Protein AF-A0A520KIN3-F1 (afdb_monomer)

Radius of gyration: 14.68 Å; Cα contacts (8 Å, |Δi|>4): 62; chains: 1; bounding box: 37×35×25 Å

Mean predicted aligned error: 5.68 Å

Sequence (66 aa):
MRCRWMGDCRTISQPTPPQTEEFIRNAIENQELLTITSRCEVDYRGRASGYLGVGERLTILKPDGT

pLDDT: mean 90.08, std 15.89, range [33.78, 98.5]

Structure (mmCIF, N/CA/C/O backbone):
data_AF-A0A520KIN3-F1
#
_entry.id   AF-A0A520KIN3-F1
#
loop_
_atom_site.group_PDB
_atom_site.id
_atom_site.type_symbol
_atom_site.label_atom_id
_atom_site.label_alt_id
_atom_site.label_comp_id
_atom_site.label_asym_id
_atom_site.label_entity_id
_atom_site.label_seq_id
_atom_site.pdbx_PDB_ins_code
_atom_site.Cartn_x
_atom_site.Cartn_y
_atom_site.Cartn_z
_atom_site.occupancy
_atom_site.B_iso_or_equiv
_atom_site.auth_seq_id
_atom_site.auth_comp_id
_atom_site.auth_asym_id
_atom_site.auth_atom_id
_atom_site.pdbx_PDB_model_num
ATOM 1 N N . MET A 1 1 ? -26.429 14.639 -12.566 1.00 35.97 1 MET A N 1
ATOM 2 C CA . MET A 1 1 ? -26.205 13.456 -11.706 1.00 35.97 1 MET A CA 1
ATOM 3 C C . MET A 1 1 ? -25.038 13.768 -10.778 1.00 35.97 1 MET A C 1
ATOM 5 O O . MET A 1 1 ? -23.910 13.823 -11.242 1.00 35.97 1 MET A O 1
ATOM 9 N N . ARG A 1 2 ? -25.296 14.104 -9.509 1.00 42.69 2 ARG A N 1
ATOM 10 C CA . ARG A 1 2 ? -24.241 14.332 -8.508 1.00 42.69 2 ARG A CA 1
ATOM 11 C C . ARG A 1 2 ? -24.250 13.138 -7.566 1.00 42.69 2 ARG A C 1
ATOM 13 O O . ARG A 1 2 ? -25.122 13.049 -6.710 1.00 42.69 2 ARG A O 1
ATOM 20 N N . CYS A 1 3 ? -23.318 12.213 -7.760 1.00 33.78 3 CYS A N 1
ATOM 21 C CA . CYS A 1 3 ? -23.047 11.191 -6.762 1.00 33.78 3 CYS A CA 1
ATOM 22 C C . CYS A 1 3 ? -22.319 11.895 -5.611 1.00 33.78 3 CYS A C 1
ATOM 24 O O . CYS A 1 3 ? -21.177 12.321 -5.766 1.00 33.78 3 CYS A O 1
ATOM 26 N N . ARG A 1 4 ? -23.026 12.141 -4.506 1.00 50.84 4 ARG A N 1
ATOM 27 C CA . ARG A 1 4 ? -22.474 12.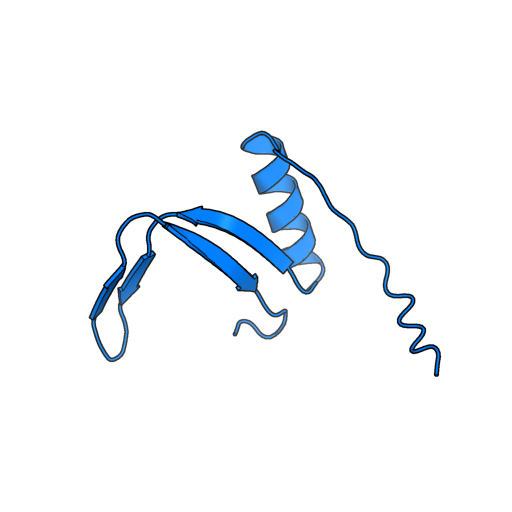778 -3.309 1.00 50.84 4 ARG A CA 1
ATOM 28 C C . ARG A 1 4 ? -22.075 11.667 -2.341 1.00 50.84 4 ARG A C 1
ATOM 30 O O . ARG A 1 4 ? -22.813 11.372 -1.412 1.00 50.84 4 ARG A O 1
ATOM 37 N N . TRP A 1 5 ? -20.932 11.032 -2.586 1.00 55.00 5 TRP A N 1
ATOM 38 C CA . TRP A 1 5 ? -20.235 10.314 -1.520 1.00 55.00 5 TRP A CA 1
ATOM 39 C C . TRP A 1 5 ? -19.533 11.371 -0.671 1.00 55.00 5 TRP A C 1
ATOM 41 O O . TRP A 1 5 ? -18.506 11.913 -1.060 1.00 55.00 5 TRP A O 1
ATOM 51 N N . MET A 1 6 ? -20.156 11.732 0.447 1.00 51.69 6 MET A N 1
ATOM 52 C CA . MET A 1 6 ? -19.519 12.477 1.534 1.00 51.69 6 MET A CA 1
ATOM 53 C C . MET A 1 6 ? -18.974 11.442 2.520 1.00 51.69 6 MET A C 1
ATOM 55 O O . MET A 1 6 ? -19.490 11.277 3.617 1.00 51.69 6 MET A O 1
ATOM 59 N N . GLY A 1 7 ? -18.006 10.652 2.058 1.00 64.69 7 GLY A N 1
ATOM 60 C CA . GLY A 1 7 ? -17.101 9.964 2.969 1.00 64.69 7 GLY A CA 1
ATOM 61 C C . GLY A 1 7 ? -15.952 10.918 3.252 1.00 64.69 7 GLY A C 1
ATOM 62 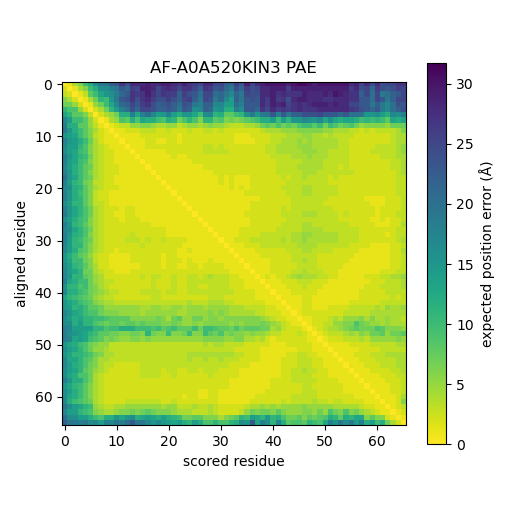O O . GLY A 1 7 ? -15.444 11.534 2.311 1.00 64.69 7 GLY A O 1
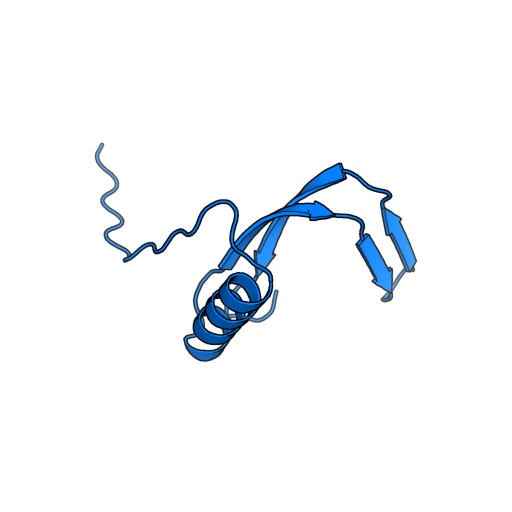ATOM 63 N N . ASP A 1 8 ? -15.573 11.076 4.517 1.00 81.44 8 ASP A N 1
ATOM 64 C CA . ASP A 1 8 ? -14.347 11.791 4.852 1.00 81.44 8 ASP A CA 1
ATOM 65 C C . ASP A 1 8 ? -13.174 11.081 4.168 1.00 81.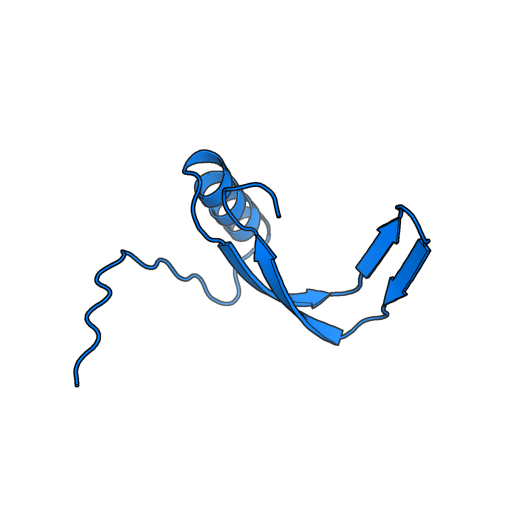44 8 ASP A C 1
ATOM 67 O O . ASP A 1 8 ? -12.935 9.894 4.379 1.00 81.44 8 ASP A O 1
ATOM 71 N N . CYS A 1 9 ? -12.471 11.799 3.292 1.00 84.38 9 CYS A N 1
ATOM 72 C CA . CYS A 1 9 ? -11.265 11.308 2.642 1.00 84.38 9 CYS A CA 1
ATOM 73 C C . CYS A 1 9 ? -10.073 12.145 3.1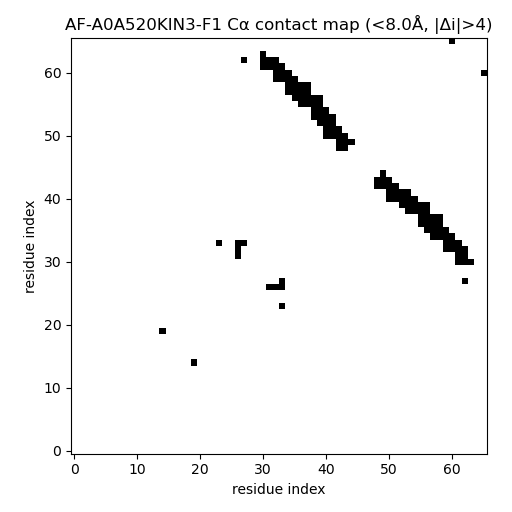10 1.00 84.38 9 CYS A C 1
ATOM 75 O O . CYS A 1 9 ? -10.012 13.358 2.887 1.00 84.38 9 CYS A O 1
ATOM 77 N N . ARG A 1 10 ? -9.113 11.498 3.769 1.00 94.56 10 ARG A N 1
ATOM 78 C CA . ARG A 1 10 ? -7.855 12.125 4.178 1.00 94.56 10 ARG A CA 1
ATOM 79 C C . ARG A 1 10 ? -6.773 11.764 3.167 1.00 94.56 10 ARG A C 1
ATOM 81 O O . ARG A 1 10 ? -6.634 10.600 2.815 1.00 94.56 10 ARG A O 1
ATOM 88 N N . THR A 1 11 ? -5.977 12.745 2.751 1.00 96.00 11 THR A N 1
ATOM 89 C CA . THR A 1 11 ? -4.868 12.535 1.809 1.00 96.00 11 THR A CA 1
ATOM 90 C C . THR A 1 11 ? -3.618 13.236 2.319 1.00 96.00 11 THR A C 1
ATOM 92 O O . THR A 1 11 ? -3.677 14.404 2.700 1.00 96.00 11 THR A O 1
ATOM 95 N N . ILE A 1 12 ? -2.480 12.544 2.281 1.00 97.50 12 ILE A N 1
ATOM 96 C CA . ILE A 1 12 ? -1.149 13.132 2.473 1.00 97.50 12 ILE A CA 1
ATOM 97 C C . ILE A 1 12 ? -0.322 12.901 1.207 1.00 97.50 12 ILE A C 1
ATOM 99 O O . ILE A 1 12 ? -0.395 11.837 0.599 1.00 97.50 12 ILE A O 1
ATOM 103 N N . SER A 1 13 ? 0.430 13.912 0.774 1.00 97.50 13 SER A N 1
ATOM 104 C CA . SER A 1 13 ? 1.264 13.850 -0.435 1.00 97.50 13 SER A CA 1
ATOM 105 C C . SER A 1 13 ? 2.735 13.910 -0.058 1.00 97.50 13 SER A C 1
ATOM 107 O O . SER A 1 13 ? 3.101 14.694 0.812 1.00 97.50 13 SER A O 1
ATOM 109 N N . GLN A 1 14 ? 3.559 13.091 -0.720 1.00 96.44 14 GLN A N 1
ATOM 110 C CA . GLN A 1 14 ? 5.005 12.985 -0.468 1.00 96.44 14 GLN A CA 1
ATOM 111 C C . GLN A 1 14 ? 5.366 12.883 1.032 1.00 96.44 14 GLN A C 1
ATOM 113 O O . GLN A 1 14 ? 6.212 13.638 1.516 1.00 96.44 14 GLN A O 1
ATOM 118 N N . PRO A 1 15 ? 4.708 11.988 1.793 1.00 97.75 15 PRO A N 1
ATOM 119 C CA . PRO A 1 15 ? 4.966 11.871 3.217 1.00 97.75 15 PRO A CA 1
ATOM 120 C C . PRO A 1 15 ? 6.372 11.343 3.504 1.00 97.75 15 PRO A C 1
ATOM 122 O O . PRO A 1 15 ? 6.948 10.561 2.746 1.00 97.75 15 PRO A O 1
ATOM 125 N N . THR A 1 16 ? 6.901 11.733 4.659 1.00 98.06 16 THR A N 1
ATOM 126 C CA . THR A 1 16 ? 8.079 11.081 5.239 1.00 98.06 16 THR A CA 1
ATOM 127 C C . THR A 1 16 ? 7.745 9.642 5.663 1.00 98.06 16 THR A C 1
ATOM 129 O O . THR A 1 16 ? 6.567 9.311 5.850 1.00 98.06 16 THR A O 1
ATOM 132 N N . PRO A 1 17 ? 8.746 8.766 5.864 1.00 97.38 17 PRO A N 1
ATOM 133 C CA . PRO A 1 17 ? 8.483 7.409 6.339 1.00 97.38 17 PRO A CA 1
ATOM 134 C C . PRO A 1 17 ? 7.679 7.350 7.656 1.00 97.38 17 PRO A C 1
ATOM 136 O O . PRO A 1 17 ? 6.697 6.611 7.679 1.00 97.38 17 PRO A O 1
ATOM 139 N N . PRO A 1 18 ? 7.961 8.169 8.697 1.00 98.44 18 PRO A N 1
ATOM 140 C CA . PRO A 1 18 ? 7.142 8.179 9.917 1.00 98.44 18 PRO A CA 1
ATOM 141 C C . PRO A 1 18 ? 5.685 8.600 9.682 1.00 98.44 18 PRO A C 1
ATOM 143 O O . PRO A 1 18 ? 4.767 7.977 10.203 1.00 98.44 18 PRO A O 1
ATOM 146 N N . GLN A 1 19 ? 5.452 9.618 8.845 1.00 98.25 19 GLN A N 1
ATOM 147 C CA . GLN A 1 19 ? 4.092 10.051 8.489 1.00 98.25 19 GLN A CA 1
ATOM 148 C C . GLN A 1 19 ? 3.336 8.975 7.704 1.00 98.25 19 GLN A C 1
ATOM 150 O O . GLN A 1 19 ? 2.126 8.827 7.855 1.00 98.25 19 GLN A O 1
ATOM 155 N N . THR A 1 20 ? 4.051 8.232 6.857 1.00 97.94 20 THR A N 1
ATOM 156 C CA . THR A 1 20 ? 3.490 7.115 6.092 1.00 97.94 20 THR A CA 1
ATOM 157 C C . THR A 1 20 ? 3.063 5.993 7.029 1.00 97.94 20 THR A C 1
ATOM 159 O O . THR A 1 20 ? 1.946 5.499 6.913 1.00 97.94 20 THR A O 1
ATOM 162 N N . GLU A 1 21 ? 3.920 5.622 7.982 1.00 98.31 21 GLU A N 1
ATOM 163 C CA . GLU A 1 21 ? 3.618 4.592 8.977 1.00 98.31 21 GLU A CA 1
ATOM 164 C C . GLU A 1 21 ? 2.375 4.949 9.797 1.00 98.31 21 GLU A C 1
ATOM 166 O O . GLU A 1 21 ? 1.446 4.148 9.880 1.00 98.31 21 GLU A O 1
ATOM 171 N N . GLU A 1 22 ? 2.331 6.160 10.357 1.00 98.44 22 GLU A N 1
ATOM 172 C CA . GLU A 1 22 ? 1.197 6.636 11.152 1.00 98.44 22 GLU A CA 1
ATOM 173 C C . GLU A 1 22 ? -0.103 6.640 10.334 1.00 98.44 22 GLU A C 1
ATOM 175 O O . GLU A 1 22 ? -1.145 6.178 10.798 1.00 98.44 22 GLU A O 1
ATOM 180 N N . PHE A 1 23 ? -0.049 7.115 9.085 1.00 97.81 23 PHE A N 1
ATOM 181 C CA . PHE A 1 23 ? -1.217 7.157 8.209 1.00 97.81 23 PHE A CA 1
ATOM 182 C C . PHE A 1 23 ? -1.759 5.760 7.894 1.00 97.81 23 PHE A C 1
ATOM 184 O O . PHE A 1 23 ? -2.968 5.547 7.974 1.00 97.81 23 PHE A O 1
ATOM 191 N N . ILE A 1 24 ? -0.874 4.817 7.558 1.00 96.94 24 ILE A N 1
ATOM 192 C CA . ILE A 1 24 ? -1.248 3.434 7.242 1.00 96.94 24 ILE A CA 1
ATOM 193 C C . ILE A 1 24 ? -1.797 2.729 8.485 1.00 96.94 24 ILE A C 1
ATOM 195 O O . ILE A 1 24 ? -2.833 2.073 8.398 1.00 96.94 24 ILE A O 1
ATOM 199 N N . ARG A 1 25 ? -1.141 2.887 9.641 1.00 97.75 25 ARG A N 1
ATOM 200 C CA . ARG A 1 25 ? -1.568 2.295 10.916 1.00 97.75 25 ARG A CA 1
ATOM 201 C C . ARG A 1 25 ? -2.988 2.718 11.280 1.00 97.75 25 ARG A C 1
ATOM 203 O O . ARG A 1 25 ? -3.830 1.852 11.497 1.00 97.75 25 ARG A O 1
ATOM 210 N N . ASN A 1 26 ? -3.265 4.021 11.256 1.00 96.62 26 ASN A N 1
ATOM 211 C CA . ASN A 1 26 ? -4.588 4.547 11.593 1.00 96.62 26 ASN A CA 1
ATOM 212 C C . ASN A 1 26 ? -5.667 4.022 10.631 1.00 96.62 26 ASN A C 1
ATOM 214 O O . ASN A 1 26 ? -6.745 3.639 11.074 1.00 96.62 26 ASN A O 1
ATOM 218 N N . ALA A 1 27 ? -5.369 3.943 9.328 1.00 94.50 27 ALA A N 1
ATOM 219 C CA . ALA A 1 27 ? -6.313 3.415 8.343 1.00 94.50 27 ALA A CA 1
ATOM 220 C C . ALA A 1 27 ? -6.639 1.928 8.585 1.00 94.50 27 ALA A C 1
ATOM 222 O O . ALA A 1 27 ? -7.792 1.520 8.463 1.00 94.50 27 ALA A O 1
ATOM 223 N N . ILE A 1 28 ? -5.641 1.121 8.964 1.00 94.88 28 ILE A N 1
ATOM 224 C CA . ILE A 1 28 ? -5.840 -0.295 9.311 1.00 94.88 28 ILE A CA 1
ATOM 225 C C . ILE A 1 28 ? -6.686 -0.428 10.583 1.00 94.88 28 ILE A C 1
ATOM 227 O O . ILE A 1 28 ? -7.658 -1.183 10.591 1.00 94.88 28 ILE A O 1
ATOM 231 N N . GLU A 1 29 ? -6.337 0.305 11.643 1.00 95.50 29 GLU A N 1
ATOM 232 C CA . GLU A 1 29 ? -7.029 0.257 12.941 1.00 95.50 29 GLU A CA 1
ATOM 233 C C . GLU A 1 29 ? -8.501 0.680 12.832 1.00 95.50 29 GLU A C 1
ATOM 235 O O . GLU A 1 29 ? -9.365 0.087 13.477 1.00 95.50 29 GLU A O 1
ATOM 240 N N . ASN A 1 30 ? -8.798 1.642 11.957 1.00 94.31 30 ASN A N 1
ATOM 241 C CA . ASN A 1 30 ? -10.153 2.134 11.717 1.00 94.31 30 ASN A CA 1
ATOM 242 C C . ASN A 1 30 ? -10.940 1.331 10.667 1.00 94.31 30 ASN A C 1
ATOM 244 O O . ASN A 1 30 ? -12.076 1.694 10.362 1.00 94.31 30 ASN A O 1
ATOM 248 N N . GLN A 1 31 ? -10.362 0.266 10.097 1.00 94.00 31 GLN A N 1
ATOM 249 C CA . GLN A 1 31 ? -10.951 -0.477 8.975 1.00 94.00 31 GLN A CA 1
ATOM 250 C C . GLN A 1 31 ? -11.363 0.450 7.812 1.00 94.00 31 GLN A C 1
ATOM 252 O O . GLN A 1 31 ? -12.465 0.361 7.263 1.00 94.00 31 GLN A O 1
ATOM 257 N N . GLU A 1 32 ? -10.467 1.359 7.433 1.00 93.25 32 GLU A N 1
ATOM 258 C CA . GLU A 1 32 ? -10.650 2.279 6.312 1.00 93.25 32 GLU A CA 1
ATOM 259 C C . GLU A 1 32 ? -10.176 1.655 4.988 1.00 93.25 32 GLU A C 1
ATOM 261 O O . GLU A 1 32 ? -9.319 0.771 4.943 1.00 93.25 32 GLU A O 1
ATOM 266 N N . LEU A 1 33 ? -10.711 2.153 3.869 1.00 94.19 33 LEU A N 1
ATOM 267 C CA . LEU A 1 33 ? -10.161 1.869 2.545 1.00 94.19 33 LEU A CA 1
ATOM 268 C C . LEU A 1 33 ? -8.881 2.694 2.344 1.00 94.19 33 LEU A C 1
ATOM 270 O O . LEU A 1 33 ? -8.948 3.913 2.181 1.00 94.19 33 LEU A O 1
ATOM 274 N N . LEU A 1 34 ? -7.726 2.033 2.285 1.00 95.75 34 LEU A N 1
ATOM 275 C CA . LEU A 1 34 ? -6.435 2.691 2.092 1.00 95.75 34 LEU A CA 1
ATOM 276 C C . LEU A 1 34 ? -5.982 2.579 0.633 1.00 95.75 34 LEU A C 1
ATOM 278 O O . LEU A 1 34 ? -5.978 1.500 0.044 1.00 95.75 34 LEU A O 1
ATOM 282 N N . THR A 1 35 ? -5.565 3.704 0.055 1.00 96.62 35 THR A N 1
ATOM 283 C CA . THR A 1 35 ? -5.037 3.788 -1.312 1.00 96.62 35 THR A CA 1
ATOM 284 C C . THR A 1 35 ? -3.652 4.428 -1.298 1.00 96.62 35 THR A C 1
ATOM 286 O O . THR A 1 35 ? -3.474 5.493 -0.710 1.00 96.62 35 THR A O 1
ATOM 289 N N . ILE A 1 36 ? -2.676 3.802 -1.962 1.00 97.25 36 ILE A N 1
ATOM 290 C CA . ILE A 1 36 ? -1.288 4.277 -2.045 1.00 97.25 36 ILE A CA 1
ATOM 291 C C . ILE A 1 36 ? -0.857 4.321 -3.511 1.00 97.25 36 ILE A C 1
ATOM 293 O O . ILE A 1 36 ? -0.902 3.308 -4.206 1.00 97.25 36 ILE A O 1
ATOM 297 N N . THR A 1 37 ? -0.390 5.481 -3.967 1.00 97.56 37 THR A N 1
ATOM 298 C CA . THR A 1 37 ? 0.333 5.629 -5.237 1.00 97.56 37 THR A CA 1
ATOM 299 C C . THR A 1 37 ? 1.825 5.697 -4.951 1.00 97.56 37 THR A C 1
ATOM 301 O O . THR A 1 37 ? 2.268 6.626 -4.269 1.00 97.56 37 THR A O 1
ATOM 304 N N . SER A 1 38 ? 2.605 4.734 -5.438 1.00 96.94 38 SER A N 1
ATOM 305 C CA . SER A 1 38 ? 4.048 4.719 -5.192 1.00 96.94 38 SER A CA 1
ATOM 306 C C . SER A 1 38 ? 4.847 4.031 -6.293 1.00 96.94 38 SER A C 1
ATOM 308 O O . SER A 1 38 ? 4.348 3.175 -7.030 1.00 96.94 38 SER A O 1
ATOM 310 N N . ARG A 1 39 ? 6.136 4.375 -6.341 1.00 97.62 39 ARG A N 1
ATOM 311 C CA . ARG A 1 39 ? 7.160 3.608 -7.040 1.00 97.62 39 ARG A CA 1
ATOM 312 C C . ARG A 1 39 ? 7.618 2.466 -6.145 1.00 97.62 39 ARG A C 1
ATOM 314 O O . ARG A 1 39 ? 8.330 2.697 -5.171 1.00 97.62 39 ARG A O 1
ATOM 321 N N . CYS A 1 40 ? 7.232 1.242 -6.468 1.00 97.38 40 CYS A N 1
ATOM 322 C CA . CYS A 1 40 ? 7.579 0.071 -5.665 1.00 97.38 40 CYS A CA 1
ATOM 323 C C . CYS A 1 40 ? 7.966 -1.114 -6.546 1.00 97.38 40 CYS A C 1
ATOM 325 O O . CYS A 1 40 ? 7.911 -1.029 -7.770 1.00 97.38 40 CYS A O 1
ATOM 327 N N . GLU A 1 41 ? 8.370 -2.208 -5.920 1.00 98.19 41 GLU A N 1
ATOM 328 C CA . GLU A 1 41 ?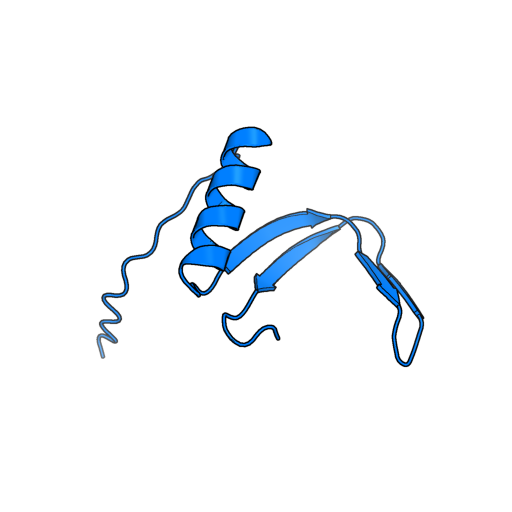 8.463 -3.544 -6.504 1.00 98.19 41 GLU A CA 1
ATOM 329 C C . GLU A 1 41 ? 7.545 -4.484 -5.714 1.00 98.19 41 GLU A C 1
ATOM 331 O O . GLU A 1 41 ? 7.092 -4.135 -4.622 1.00 98.19 41 GLU A O 1
ATOM 336 N N . VAL A 1 42 ? 7.234 -5.653 -6.272 1.00 97.62 42 VAL A N 1
ATOM 337 C CA . VAL A 1 42 ? 6.339 -6.629 -5.634 1.00 97.62 42 VAL A CA 1
ATOM 338 C C . VAL A 1 42 ? 6.983 -8.009 -5.683 1.00 97.62 42 VAL A C 1
ATOM 340 O O . VAL A 1 42 ? 7.219 -8.528 -6.770 1.00 97.62 42 VAL A O 1
ATOM 343 N N . ASP A 1 43 ? 7.215 -8.612 -4.519 1.00 97.38 43 ASP A N 1
ATOM 344 C CA . ASP A 1 43 ? 7.482 -10.047 -4.355 1.00 97.38 43 ASP A CA 1
ATOM 345 C C . ASP A 1 43 ? 6.230 -10.681 -3.740 1.00 97.38 43 ASP A C 1
ATOM 347 O O . ASP A 1 43 ? 5.783 -10.262 -2.671 1.00 97.38 43 ASP A O 1
ATOM 351 N N . TYR A 1 44 ? 5.632 -11.656 -4.427 1.00 95.50 44 TYR A N 1
ATOM 352 C CA . TYR A 1 44 ? 4.472 -12.379 -3.916 1.00 95.50 44 TYR A CA 1
ATOM 353 C C . TYR A 1 44 ? 4.739 -13.881 -3.853 1.00 95.50 44 TYR A C 1
ATOM 355 O 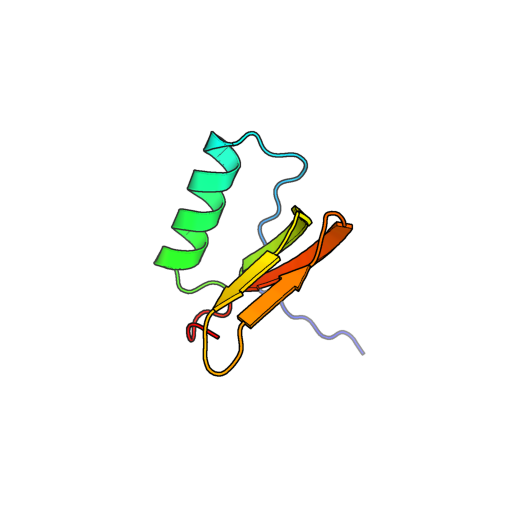O . TYR A 1 44 ? 5.319 -14.492 -4.758 1.00 95.50 44 TYR A O 1
ATOM 363 N N . ARG A 1 45 ? 4.242 -14.501 -2.779 1.00 95.69 45 ARG A N 1
ATOM 364 C CA . ARG A 1 45 ? 4.305 -15.947 -2.549 1.00 95.69 45 ARG A CA 1
ATOM 365 C C . ARG A 1 45 ? 2.939 -16.461 -2.112 1.00 95.69 45 ARG A C 1
ATOM 367 O O . ARG A 1 45 ? 2.361 -15.956 -1.156 1.00 95.69 45 ARG A O 1
ATOM 374 N N . GLY A 1 46 ? 2.430 -17.469 -2.812 1.00 93.56 46 GLY A N 1
ATOM 375 C CA . GLY A 1 46 ? 1.138 -1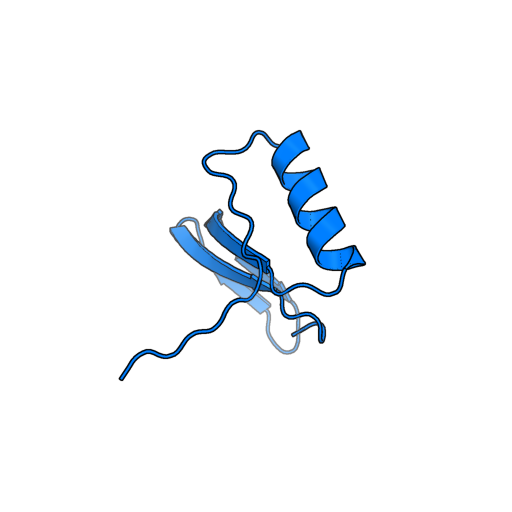8.096 -2.537 1.00 93.56 46 GLY A CA 1
ATOM 376 C C . GLY A 1 46 ? 0.968 -19.374 -3.354 1.00 93.56 46 GLY A C 1
ATOM 377 O O . GLY A 1 46 ? 1.885 -20.185 -3.433 1.00 93.56 46 GLY A O 1
ATOM 378 N N . ARG A 1 47 ? -0.188 -19.545 -4.015 1.00 94.69 47 ARG A N 1
ATOM 379 C CA . ARG A 1 47 ? -0.415 -20.669 -4.953 1.00 94.69 47 ARG A CA 1
ATOM 380 C C . ARG A 1 47 ? 0.637 -20.715 -6.074 1.00 94.69 47 ARG A C 1
ATOM 382 O O . ARG A 1 47 ? 0.966 -21.789 -6.561 1.00 94.69 47 ARG A O 1
ATOM 389 N N . ALA A 1 48 ? 1.142 -19.550 -6.464 1.00 96.19 48 ALA A N 1
ATOM 390 C CA . ALA A 1 48 ? 2.312 -19.369 -7.309 1.00 96.19 48 ALA A CA 1
ATOM 391 C C . ALA A 1 48 ? 3.254 -18.357 -6.640 1.00 96.19 48 ALA A C 1
ATOM 393 O O . ALA A 1 48 ? 2.861 -17.664 -5.695 1.00 96.19 48 ALA A O 1
ATOM 394 N N . SER A 1 49 ? 4.482 -18.268 -7.137 1.00 96.00 49 SER A N 1
ATOM 395 C CA . SER A 1 49 ? 5.410 -17.190 -6.810 1.00 96.00 49 SER A CA 1
ATOM 396 C C . SER A 1 49 ? 5.642 -16.305 -8.028 1.00 96.00 49 SER A C 1
ATOM 398 O O . SER A 1 49 ? 5.569 -16.765 -9.171 1.00 96.00 49 SER A O 1
ATOM 400 N N . GLY A 1 50 ? 5.946 -15.035 -7.788 1.00 96.62 50 GLY A N 1
ATOM 401 C CA . GLY A 1 50 ? 6.347 -14.131 -8.851 1.00 96.62 50 GLY A CA 1
ATOM 402 C C . GLY A 1 50 ? 6.877 -12.810 -8.324 1.00 96.62 50 GLY A C 1
ATOM 403 O O . GLY A 1 50 ? 6.679 -12.442 -7.169 1.00 96.62 50 GLY A O 1
ATOM 404 N N . TYR A 1 51 ? 7.568 -12.111 -9.214 1.00 97.69 51 TYR A N 1
ATOM 405 C CA . TYR A 1 51 ? 8.217 -10.847 -8.923 1.00 97.69 51 TYR A CA 1
ATOM 406 C C . TYR A 1 51 ? 7.882 -9.833 -10.010 1.00 97.69 51 TYR A C 1
ATOM 408 O O . TYR A 1 51 ? 7.947 -10.139 -11.204 1.00 97.69 51 TYR A O 1
ATOM 416 N N . LEU A 1 52 ? 7.535 -8.621 -9.588 1.00 97.88 52 LEU A N 1
ATOM 417 C CA . LEU A 1 52 ? 7.348 -7.470 -10.456 1.00 97.88 52 LEU A CA 1
ATOM 418 C C . LEU A 1 52 ? 8.394 -6.419 -10.082 1.00 97.88 52 LEU A C 1
ATOM 420 O O . LEU A 1 52 ? 8.326 -5.836 -9.000 1.00 97.88 52 LEU A O 1
ATOM 424 N N . GLY A 1 53 ? 9.328 -6.151 -10.997 1.00 98.19 53 GLY A N 1
ATOM 425 C CA . GLY A 1 53 ? 10.367 -5.135 -10.806 1.00 98.19 53 GLY A CA 1
ATOM 426 C C . GLY A 1 53 ? 9.816 -3.715 -10.651 1.00 98.19 53 GLY A C 1
ATOM 427 O O . GLY A 1 53 ? 8.620 -3.473 -10.804 1.00 98.19 53 GLY A O 1
ATOM 428 N N . VAL A 1 54 ? 10.691 -2.755 -10.359 1.00 98.38 54 VAL A N 1
ATOM 429 C CA . VAL A 1 54 ? 10.338 -1.361 -10.026 1.00 98.38 54 VAL A CA 1
ATOM 430 C C . VAL A 1 54 ? 9.398 -0.685 -11.042 1.00 98.38 54 VAL A C 1
ATOM 432 O O . VAL A 1 54 ? 9.560 -0.833 -12.250 1.00 98.38 54 VAL A O 1
ATOM 435 N N . GLY A 1 55 ? 8.436 0.102 -10.548 1.00 98.50 55 GLY A N 1
ATOM 436 C CA . GLY A 1 55 ? 7.414 0.784 -11.355 1.00 98.50 55 GLY A CA 1
ATOM 437 C C . GLY A 1 55 ? 6.321 1.453 -10.509 1.00 98.50 55 GLY A C 1
ATOM 438 O O . GLY A 1 55 ? 6.182 1.143 -9.325 1.00 98.50 55 GLY A O 1
ATOM 439 N N . GLU A 1 56 ? 5.570 2.371 -11.122 1.00 98.19 56 GLU A N 1
ATOM 440 C CA . GLU A 1 56 ? 4.463 3.105 -10.490 1.00 98.19 56 GLU A CA 1
ATOM 441 C C . GLU A 1 56 ? 3.221 2.222 -10.368 1.00 98.19 56 GLU A C 1
ATOM 443 O O . GLU A 1 56 ? 2.747 1.667 -11.365 1.00 98.19 56 GLU A O 1
ATOM 448 N N . ARG A 1 57 ? 2.682 2.100 -9.154 1.00 98.06 57 ARG A N 1
ATOM 449 C CA . ARG A 1 57 ? 1.516 1.264 -8.853 1.00 98.06 57 ARG A CA 1
ATOM 450 C C . ARG A 1 57 ? 0.524 1.976 -7.952 1.00 98.06 57 ARG A C 1
ATOM 452 O O . ARG A 1 57 ? 0.890 2.792 -7.109 1.00 98.06 57 ARG A O 1
ATOM 459 N N . LEU A 1 58 ? -0.738 1.595 -8.131 1.00 97.69 58 LEU A N 1
ATOM 460 C CA . LEU A 1 58 ? -1.820 1.868 -7.200 1.00 97.69 58 LEU A CA 1
ATOM 461 C C . LEU A 1 58 ? -2.035 0.619 -6.340 1.00 97.69 58 LEU A C 1
ATOM 463 O O . LEU A 1 58 ? -2.497 -0.402 -6.849 1.00 97.69 58 LEU A O 1
ATOM 467 N N . THR A 1 59 ? -1.709 0.707 -5.056 1.00 95.88 59 THR A N 1
ATOM 468 C CA . THR A 1 59 ? -2.001 -0.341 -4.072 1.00 95.88 59 THR A CA 1
ATOM 469 C C . THR A 1 59 ? -3.260 0.037 -3.309 1.00 95.88 59 THR A C 1
ATOM 471 O O . THR A 1 59 ? -3.394 1.173 -2.854 1.00 95.88 59 THR A O 1
ATOM 474 N N . ILE A 1 60 ? -4.176 -0.916 -3.167 1.00 96.06 60 ILE A N 1
ATOM 475 C CA . ILE A 1 60 ? -5.422 -0.752 -2.420 1.00 96.06 60 ILE A CA 1
ATOM 476 C C . ILE A 1 60 ? -5.434 -1.811 -1.327 1.00 96.06 60 ILE A C 1
ATOM 478 O O . ILE A 1 60 ? -5.270 -2.988 -1.634 1.00 96.06 60 ILE A O 1
ATOM 482 N N . LEU A 1 61 ? -5.642 -1.388 -0.084 1.00 95.38 61 LEU A N 1
ATOM 483 C CA . LEU A 1 61 ? -5.940 -2.276 1.032 1.00 95.38 61 LEU A CA 1
ATOM 484 C C . LEU A 1 61 ? -7.408 -2.089 1.395 1.00 95.38 61 LEU A C 1
ATOM 486 O O . LEU A 1 61 ? -7.836 -0.984 1.748 1.00 95.38 61 LEU A O 1
ATOM 490 N N . LYS A 1 62 ? -8.181 -3.167 1.277 1.00 93.88 62 LYS A N 1
ATOM 491 C CA . LYS A 1 62 ? -9.584 -3.170 1.681 1.00 93.88 62 LYS A CA 1
ATOM 492 C C . LYS A 1 62 ? -9.718 -3.540 3.161 1.00 93.88 62 LYS A C 1
ATOM 494 O O . LYS A 1 62 ? -8.921 -4.328 3.669 1.00 93.88 62 LYS A O 1
ATOM 499 N N . PRO A 1 63 ? -10.755 -3.039 3.851 1.00 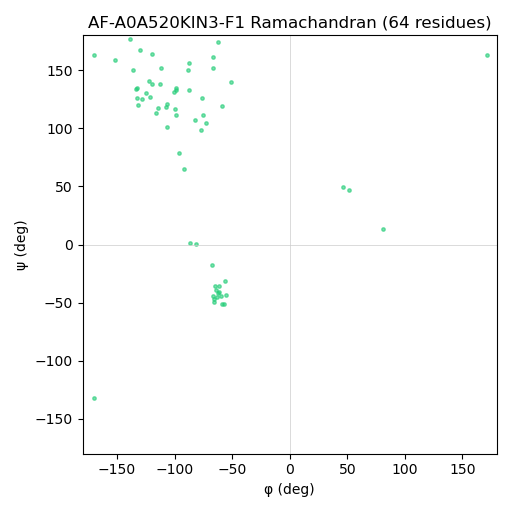91.94 63 PRO A N 1
ATOM 500 C CA . PRO A 1 63 ? -10.961 -3.326 5.272 1.00 91.94 63 PRO A CA 1
ATOM 501 C C . PRO A 1 63 ? -11.323 -4.784 5.573 1.00 91.94 63 PRO A C 1
ATOM 503 O O . PRO A 1 63 ? -11.197 -5.227 6.712 1.00 91.94 63 PRO A O 1
ATOM 506 N N . ASP A 1 64 ? -11.765 -5.531 4.560 1.00 91.75 64 ASP A N 1
ATOM 507 C CA . ASP A 1 64 ? -12.027 -6.969 4.641 1.00 91.75 64 ASP A CA 1
ATOM 508 C C . ASP A 1 64 ? -10.755 -7.828 4.504 1.00 91.75 64 ASP A C 1
ATOM 510 O O . ASP A 1 64 ? -10.833 -9.053 4.584 1.00 91.75 64 ASP A O 1
ATOM 514 N N . GLY A 1 65 ? -9.586 -7.199 4.336 1.00 74.06 65 GLY A N 1
ATOM 515 C CA . GLY A 1 65 ? -8.299 -7.878 4.212 1.00 74.06 65 GLY A CA 1
ATOM 516 C C . GLY A 1 65 ? -8.005 -8.436 2.818 1.00 74.06 65 GLY A C 1
ATOM 517 O O . GLY A 1 65 ? -7.075 -9.234 2.693 1.00 74.06 65 GLY A O 1
ATOM 518 N N . THR A 1 66 ? -8.775 -8.044 1.792 1.00 64.50 66 THR A N 1
ATOM 519 C CA . THR A 1 66 ? -8.446 -8.342 0.383 1.00 64.50 66 THR A CA 1
ATOM 520 C C . THR A 1 66 ? -7.275 -7.507 -0.122 1.00 64.50 66 THR A C 1
ATOM 522 O O . THR A 1 66 ? -7.241 -6.288 0.179 1.00 64.50 66 THR A O 1
#

Solvent-accessible surface area (backbone atoms only — not comparable to full-atom values): 4418 Å² total; per-residue (Å²): 139,81,86,79,79,84,65,93,81,87,86,84,77,92,64,53,72,70,57,45,51,54,54,53,50,52,30,60,77,68,54,37,79,42,77,45,80,45,79,44,64,46,82,49,80,67,102,58,74,55,74,45,72,78,45,80,44,81,48,68,44,42,60,89,73,92

Secondary structure (DSSP, 8-state):
------------SS--HHHHHHHHHHHHHTT--EEEEEEEEEEEESSSEEEEEEEEEEEEE-TT--

Foldseek 3Di:
DDPDPPDDDDDDPPDDPVVVVVVVVVCQVVQHWDKDWDFDKDWDDDPDTDIGDTDTDIDIQGSVRD

Nearest PDB structures (foldseek):
  5gkh-assembly1_B  TM=9.970E-01  e=7.487E-03  Thermococcus kodakarensis KOD1
  5gkj-assembly1_A  TM=9.581E-01  e=1.099E-02  Thermococcus kodakarensis KOD1